Protein AF-A0A933FBB1-F1 (afdb_monomer)

Sequence (109 aa):
MRLDPSSPLTGWLFDCYPGPGGMVVWLVDERGRSHRLEDPFLPPFYLRGDRAALRAAARELARARLAEPVGMTRRQEFWSGEQVAVLQCRLLDPERQPALLRLLSVPRP

Mean predicted aligned error: 5.7 Å

Radius of gyration: 18.39 Å; Cα contacts (8 Å, |Δi|>4): 169; chains: 1; bounding box: 45×32×49 Å

pLDDT: mean 90.59, std 12.48, range [42.22, 97.88]

Structure (mmCIF, N/CA/C/O backbone):
data_AF-A0A933FBB1-F1
#
_entry.id   AF-A0A933FBB1-F1
#
loop_
_atom_site.group_PDB
_atom_site.id
_atom_site.type_symbol
_atom_site.label_atom_id
_atom_site.label_alt_id
_atom_site.label_comp_id
_atom_site.label_asym_id
_atom_site.label_entity_id
_atom_site.label_seq_id
_atom_site.pdbx_PDB_ins_code
_atom_site.Cartn_x
_atom_site.Cartn_y
_atom_site.Cartn_z
_atom_site.occupancy
_atom_site.B_iso_or_equiv
_atom_site.auth_seq_id
_atom_site.auth_comp_id
_atom_site.auth_asym_id
_atom_site.auth_atom_id
_atom_site.pdbx_PDB_model_num
ATOM 1 N N . MET A 1 1 ? -24.370 7.090 24.221 1.00 43.91 1 MET A N 1
ATOM 2 C CA . MET A 1 1 ? -23.983 8.349 23.549 1.00 43.91 1 MET A CA 1
ATOM 3 C C . MET A 1 1 ? -23.699 8.015 22.093 1.00 43.91 1 MET A C 1
ATOM 5 O O . MET A 1 1 ? -22.717 7.334 21.836 1.00 43.91 1 MET A O 1
ATOM 9 N N . ARG A 1 2 ? -24.611 8.356 21.175 1.00 42.22 2 ARG A N 1
ATOM 10 C CA . ARG A 1 2 ? -24.385 8.190 19.731 1.00 42.22 2 ARG A CA 1
ATOM 11 C C . ARG A 1 2 ? -23.482 9.339 19.286 1.00 42.22 2 ARG A C 1
ATOM 13 O O . ARG A 1 2 ? -23.809 10.483 19.584 1.00 42.22 2 ARG A O 1
ATOM 20 N N . LEU A 1 3 ? -22.337 9.033 18.685 1.00 53.53 3 LEU A N 1
ATOM 21 C CA . LEU A 1 3 ? -21.504 10.053 18.052 1.00 53.53 3 LEU A CA 1
ATOM 22 C C . LEU A 1 3 ? -22.245 10.544 16.803 1.00 53.53 3 LEU A C 1
ATOM 24 O O . LEU A 1 3 ? -22.782 9.731 16.050 1.00 53.53 3 LEU A O 1
ATOM 28 N N . ASP A 1 4 ? -22.320 11.860 16.632 1.00 56.16 4 ASP A N 1
ATOM 29 C CA . ASP A 1 4 ? -22.723 12.470 15.370 1.00 56.16 4 ASP A CA 1
ATOM 30 C C . ASP A 1 4 ? -21.658 12.108 14.318 1.00 56.16 4 ASP A C 1
ATOM 32 O O . ASP A 1 4 ? -20.481 12.400 14.549 1.00 56.16 4 ASP A O 1
ATOM 36 N N . PRO A 1 5 ? -22.023 11.464 13.194 1.00 60.06 5 PRO A N 1
ATOM 37 C CA . PRO A 1 5 ? -21.071 11.061 12.159 1.00 60.06 5 PRO A CA 1
ATOM 38 C C . PRO A 1 5 ? -20.315 12.237 11.512 1.00 60.06 5 PRO A C 1
ATOM 40 O O . PRO A 1 5 ? -19.358 12.000 10.781 1.00 60.06 5 PRO A O 1
ATOM 43 N N . SER A 1 6 ? -20.715 13.488 11.770 1.00 67.56 6 SER A N 1
ATOM 44 C CA . SER A 1 6 ? -20.081 14.700 11.236 1.00 67.56 6 SER A CA 1
ATOM 45 C C . SER A 1 6 ? -19.035 15.354 12.153 1.00 67.56 6 SER A C 1
ATOM 47 O O . SER A 1 6 ? -18.344 16.277 11.723 1.00 67.56 6 SER A O 1
ATOM 49 N N . SER A 1 7 ? -18.879 14.898 13.402 1.00 75.94 7 SER A N 1
ATOM 50 C CA . SER A 1 7 ? -17.881 15.465 14.320 1.00 75.94 7 SER A CA 1
ATOM 51 C C . SER A 1 7 ? -16.524 14.762 14.177 1.00 75.94 7 SER A C 1
ATOM 53 O O . SER A 1 7 ? -16.481 13.530 14.221 1.00 75.94 7 SER A O 1
ATOM 55 N N . PRO A 1 8 ? -15.405 15.502 14.046 1.00 84.12 8 PRO A N 1
ATOM 56 C CA . PRO A 1 8 ? -14.087 14.889 13.941 1.00 84.12 8 PRO A CA 1
ATOM 57 C C . PRO A 1 8 ? -13.742 14.121 15.223 1.00 84.12 8 PRO A C 1
ATOM 59 O O . PRO A 1 8 ? -13.884 14.637 16.334 1.00 84.12 8 PRO A O 1
ATOM 62 N N . LEU A 1 9 ? -13.283 12.878 15.063 1.00 90.06 9 LEU A N 1
ATOM 63 C CA . LEU A 1 9 ? -12.744 12.070 16.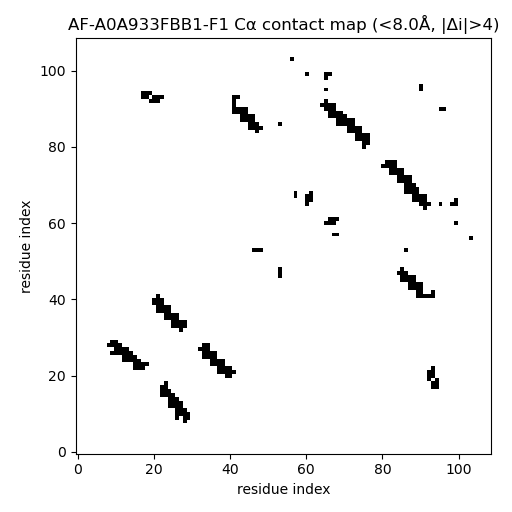152 1.00 90.06 9 LEU A CA 1
ATOM 64 C C . LEU A 1 9 ? -11.259 12.403 16.340 1.00 90.06 9 LEU A C 1
ATOM 66 O O . LEU A 1 9 ? -10.457 12.180 15.436 1.00 90.06 9 LEU A O 1
ATOM 70 N N . THR A 1 10 ? -10.901 12.890 17.526 1.00 93.00 10 THR A N 1
ATOM 71 C CA . THR A 1 10 ? -9.512 13.174 17.914 1.00 93.00 10 THR A CA 1
ATOM 72 C C . THR A 1 10 ? -9.042 12.161 18.953 1.00 93.00 10 THR A C 1
ATOM 74 O O . THR A 1 10 ? -9.768 11.834 19.893 1.00 93.00 10 THR A O 1
ATOM 77 N N . GLY A 1 11 ? -7.818 11.666 18.787 1.00 94.69 11 GLY A N 1
ATOM 78 C CA . GLY A 1 11 ? -7.199 10.703 19.688 1.00 94.69 11 GLY A CA 1
ATOM 79 C C . GLY A 1 11 ? -5.809 10.296 19.212 1.00 94.69 11 GLY A C 1
ATOM 80 O O . GLY A 1 11 ? -5.301 10.818 18.219 1.00 94.69 11 GLY A O 1
ATOM 81 N N . TRP A 1 12 ? -5.203 9.342 19.911 1.00 97.50 12 TRP A N 1
ATOM 82 C CA . TRP A 1 12 ? -3.911 8.763 19.547 1.00 97.50 12 TRP A CA 1
ATOM 83 C C . TRP A 1 12 ? -4.101 7.486 18.740 1.00 97.50 12 TRP A C 1
ATOM 85 O O . TRP A 1 12 ? -4.944 6.657 19.085 1.00 97.50 12 TRP A O 1
ATOM 95 N N . LEU A 1 13 ? -3.289 7.312 17.696 1.00 97.12 13 LEU A N 1
ATOM 96 C CA . LEU A 1 13 ? -3.208 6.053 16.965 1.00 97.12 13 LEU A CA 1
ATOM 97 C C . LEU A 1 13 ? -2.675 4.959 17.892 1.00 97.12 13 LEU A C 1
ATOM 99 O O . LEU A 1 13 ? -1.544 5.045 18.362 1.00 97.12 13 LEU A O 1
ATOM 103 N N . PHE A 1 14 ? -3.503 3.952 18.146 1.00 97.12 14 PHE A N 1
ATOM 104 C CA . PHE A 1 14 ? -3.145 2.793 18.955 1.00 97.12 14 PHE A CA 1
ATOM 105 C C . PHE A 1 14 ? -2.619 1.648 18.093 1.00 97.12 14 PHE A C 1
ATOM 107 O O . PHE A 1 14 ? -1.569 1.092 18.397 1.00 97.12 14 PHE A O 1
ATOM 114 N N . ASP A 1 15 ? -3.324 1.324 17.008 1.00 97.31 15 ASP A N 1
ATOM 115 C CA . ASP A 1 15 ? -2.921 0.275 16.070 1.00 97.31 15 ASP A CA 1
ATOM 116 C C . ASP A 1 15 ? -3.467 0.562 14.663 1.00 97.31 15 ASP A C 1
ATOM 118 O O . ASP A 1 15 ? -4.477 1.255 14.502 1.00 97.31 15 ASP A O 1
ATOM 122 N N . CYS A 1 16 ? -2.792 0.041 13.642 1.00 96.12 16 CYS A N 1
ATOM 123 C CA . CYS A 1 16 ? -3.201 0.126 12.247 1.00 96.12 16 CYS A CA 1
ATOM 124 C C . CYS A 1 16 ? -2.743 -1.120 11.493 1.00 96.12 16 CYS A C 1
ATOM 126 O O . CYS A 1 16 ? -1.543 -1.382 11.387 1.00 96.12 16 CYS A O 1
ATOM 128 N N . TYR A 1 17 ? -3.689 -1.863 10.927 1.00 95.56 17 TYR A N 1
ATOM 129 C CA . TYR A 1 17 ? -3.388 -3.103 10.224 1.00 95.56 17 TYR A CA 1
ATOM 130 C C . TYR A 1 17 ? -4.334 -3.347 9.042 1.00 95.56 17 TYR A C 1
ATOM 132 O O . TYR A 1 17 ? -5.478 -2.887 9.054 1.00 95.56 17 TYR A O 1
ATOM 140 N N . PRO A 1 18 ? -3.872 -4.068 8.005 1.00 95.12 18 PRO A N 1
ATOM 141 C CA . PRO A 1 18 ? -4.730 -4.600 6.953 1.00 95.12 18 PRO A CA 1
ATOM 142 C C . PRO A 1 18 ? -5.895 -5.413 7.516 1.00 95.12 18 PRO A C 1
ATOM 144 O O . PRO A 1 18 ? -5.688 -6.262 8.378 1.00 95.12 18 PRO A O 1
ATOM 147 N N . GLY A 1 19 ? -7.100 -5.195 7.006 1.00 91.12 19 GLY A N 1
ATOM 148 C CA . GLY A 1 19 ? -8.244 -6.053 7.291 1.00 91.12 19 GLY A CA 1
ATOM 149 C C . GLY A 1 19 ? -9.138 -6.216 6.064 1.00 91.12 19 GLY A C 1
ATOM 150 O O . GLY A 1 19 ? -8.876 -5.607 5.021 1.00 91.12 19 GLY A O 1
ATOM 151 N N . PRO A 1 20 ? -10.228 -6.991 6.181 1.00 82.81 20 PRO A N 1
ATOM 152 C CA . PRO A 1 20 ? -11.138 -7.208 5.068 1.00 82.81 20 PRO A CA 1
ATOM 153 C C . PRO A 1 20 ? -11.676 -5.879 4.524 1.00 82.81 20 PRO A C 1
ATOM 155 O O . PRO A 1 20 ? -12.364 -5.144 5.228 1.00 82.81 20 PRO A O 1
ATOM 158 N N . GLY A 1 21 ? -11.366 -5.573 3.263 1.00 80.38 21 GLY A N 1
ATOM 159 C CA . GLY A 1 21 ? -11.864 -4.379 2.574 1.00 80.38 21 GLY A CA 1
ATOM 160 C C . GLY A 1 21 ? -11.035 -3.102 2.750 1.00 80.38 21 GLY A C 1
ATOM 161 O O . GLY A 1 21 ? -11.428 -2.083 2.185 1.00 80.38 21 GLY A O 1
ATOM 162 N N . GLY A 1 22 ? -9.898 -3.135 3.459 1.00 93.31 22 GLY A N 1
ATOM 163 C CA . GLY A 1 22 ? -9.031 -1.963 3.595 1.00 93.31 22 GLY A CA 1
ATOM 164 C C . GLY A 1 22 ? -8.098 -2.008 4.806 1.00 93.31 22 GLY A C 1
ATOM 165 O O . GLY A 1 22 ? -7.436 -3.011 5.074 1.00 93.31 22 GLY A O 1
ATOM 166 N N . MET A 1 23 ? -8.027 -0.899 5.534 1.00 95.06 23 MET A N 1
ATOM 167 C CA . MET A 1 23 ? -7.227 -0.751 6.746 1.00 95.06 23 MET A CA 1
ATOM 168 C C . MET A 1 23 ? -8.140 -0.607 7.961 1.00 95.06 23 MET A C 1
ATOM 170 O O . MET A 1 23 ? -9.095 0.167 7.950 1.00 95.06 23 MET A O 1
ATOM 174 N N . VAL A 1 24 ? -7.818 -1.323 9.033 1.00 96.12 24 VAL A N 1
ATOM 175 C CA . VAL A 1 24 ? -8.410 -1.120 10.354 1.00 96.12 24 VAL A CA 1
ATOM 176 C C . VAL A 1 24 ? -7.516 -0.170 11.132 1.00 96.12 24 VAL A C 1
ATOM 178 O O . VAL A 1 24 ? -6.310 -0.392 11.225 1.00 96.12 24 VAL A O 1
ATOM 181 N N . VAL A 1 25 ? -8.113 0.868 11.713 1.00 96.31 25 VAL A N 1
ATOM 182 C CA . VAL A 1 25 ? -7.413 1.881 12.505 1.00 96.31 25 VAL A CA 1
ATOM 183 C C . VAL A 1 25 ? -8.044 1.950 13.886 1.00 96.31 25 VAL A C 1
ATOM 185 O O . VAL A 1 25 ? -9.250 2.148 14.021 1.00 96.31 25 VAL A O 1
ATOM 188 N N . TRP A 1 26 ? -7.230 1.804 14.923 1.00 97.25 26 TRP A N 1
ATOM 189 C CA . TRP A 1 26 ? -7.654 1.984 16.304 1.00 97.25 26 TRP A CA 1
ATOM 190 C C . TRP A 1 26 ? -7.169 3.326 16.835 1.00 97.25 26 TRP A C 1
ATOM 192 O O . TRP A 1 26 ? -5.972 3.607 16.817 1.00 97.25 26 TRP A O 1
ATOM 202 N N . LEU A 1 27 ? -8.095 4.136 17.347 1.00 97.69 27 LEU A N 1
ATOM 203 C CA . LEU A 1 27 ? -7.797 5.386 18.042 1.00 97.69 27 LEU A CA 1
ATOM 204 C C . LEU A 1 27 ? -8.199 5.289 19.513 1.00 97.69 27 LEU A C 1
ATOM 206 O O . LEU A 1 27 ? -9.266 4.769 19.828 1.00 97.69 27 LEU A O 1
ATOM 210 N N . VAL A 1 28 ? -7.389 5.839 20.413 1.00 97.56 28 VAL A N 1
ATOM 211 C CA . VAL A 1 28 ? -7.767 6.056 21.817 1.00 97.56 28 VAL A CA 1
ATOM 212 C C . VAL A 1 28 ? -8.053 7.539 22.007 1.00 97.56 28 VAL A C 1
ATOM 214 O O . VAL A 1 28 ? -7.190 8.365 21.725 1.00 97.56 28 VAL A O 1
ATOM 217 N N . ASP A 1 29 ? -9.264 7.890 22.438 1.00 96.38 29 ASP A N 1
ATOM 218 C CA . ASP A 1 29 ? -9.627 9.291 22.676 1.00 96.38 29 ASP A CA 1
ATOM 219 C C . ASP A 1 29 ? -9.058 9.835 23.997 1.00 96.38 29 ASP A C 1
ATOM 221 O O . ASP A 1 29 ? -8.542 9.097 24.835 1.00 96.38 29 ASP A O 1
ATOM 225 N N . GLU A 1 30 ? -9.198 11.143 24.212 1.00 96.06 30 GLU A N 1
ATOM 226 C CA . GLU A 1 30 ? -8.750 11.848 25.426 1.00 96.06 30 GLU A CA 1
ATOM 227 C C . GLU A 1 30 ? -9.345 11.296 26.734 1.00 96.06 30 GLU A C 1
ATOM 229 O O . GLU A 1 30 ? -8.823 11.559 27.815 1.00 96.06 30 GLU A O 1
ATOM 234 N N . ARG A 1 31 ? -10.436 10.522 26.659 1.00 95.75 31 ARG A N 1
ATOM 235 C CA . ARG A 1 31 ? -11.086 9.873 27.808 1.00 95.75 31 ARG A CA 1
ATOM 236 C C . ARG A 1 31 ? -10.645 8.416 27.980 1.00 95.75 31 ARG A C 1
ATOM 238 O O . ARG A 1 31 ? -11.233 7.703 28.790 1.00 95.75 31 ARG A O 1
ATOM 245 N N . GLY A 1 32 ? -9.657 7.960 27.211 1.00 95.81 32 GLY A N 1
ATOM 246 C CA . GLY A 1 32 ? -9.159 6.588 27.227 1.00 95.81 32 GLY A CA 1
ATOM 247 C C . GLY A 1 32 ? -10.065 5.581 26.513 1.00 95.81 32 GLY A C 1
ATOM 248 O O . GLY A 1 32 ? -9.868 4.376 26.666 1.00 95.81 32 GLY A O 1
ATOM 249 N N . ARG A 1 33 ? -11.072 6.022 25.744 1.00 96.50 33 ARG A N 1
ATOM 250 C CA . ARG A 1 33 ? -11.962 5.099 25.021 1.00 96.50 33 ARG A CA 1
ATOM 251 C C . ARG A 1 33 ? -11.344 4.703 23.690 1.00 96.50 33 ARG A C 1
ATOM 253 O O . ARG A 1 33 ? -10.904 5.561 22.932 1.00 96.50 33 ARG A O 1
ATOM 260 N N . SER A 1 34 ? -11.368 3.405 23.400 1.00 96.94 34 SER A N 1
ATOM 261 C CA . SER A 1 34 ? -10.912 2.855 22.123 1.00 96.94 34 SER A CA 1
ATOM 262 C C . SER A 1 34 ? -12.008 2.932 21.060 1.00 96.94 34 SER A C 1
ATOM 264 O O . SER A 1 34 ? -13.154 2.555 21.308 1.00 96.94 34 SER A O 1
ATOM 266 N N . HIS A 1 35 ? -11.632 3.374 19.866 1.00 95.75 35 HIS A N 1
ATOM 267 C CA . HIS A 1 35 ? -12.480 3.505 18.688 1.00 95.75 35 HIS A CA 1
ATOM 268 C C . HIS A 1 35 ? -11.866 2.700 17.551 1.00 95.75 35 HIS A C 1
ATOM 270 O O . HIS A 1 35 ? -10.719 2.943 17.183 1.00 95.75 35 HIS A O 1
ATOM 276 N N . ARG A 1 36 ? -12.630 1.760 16.988 1.00 95.00 36 ARG A N 1
ATOM 277 C CA . ARG A 1 36 ? -12.244 1.018 15.785 1.00 95.00 36 ARG A CA 1
ATOM 278 C C . ARG A 1 36 ? -12.855 1.685 14.562 1.00 95.00 36 ARG A C 1
ATOM 280 O O . ARG A 1 36 ? -14.074 1.830 14.490 1.00 95.00 36 ARG A O 1
ATOM 287 N N . LEU A 1 37 ? -12.009 2.038 13.609 1.00 94.00 37 LEU A N 1
ATOM 288 C CA . LEU A 1 37 ? -12.366 2.635 12.332 1.00 94.00 37 LEU A CA 1
ATOM 289 C C . LEU A 1 37 ? -11.939 1.708 11.195 1.00 94.00 37 LEU A C 1
ATOM 291 O O . LEU A 1 37 ? -10.986 0.939 11.330 1.00 94.00 37 LEU A O 1
ATOM 295 N N . GLU A 1 38 ? -12.642 1.807 10.075 1.00 93.88 38 GLU A N 1
ATOM 296 C CA . GLU A 1 38 ? -12.299 1.132 8.828 1.00 93.88 38 GLU A CA 1
ATOM 297 C C . GLU A 1 38 ? -12.124 2.194 7.747 1.00 93.88 38 GLU A C 1
ATOM 299 O O . GLU A 1 38 ? -12.994 3.046 7.562 1.00 93.88 38 GLU A O 1
ATOM 304 N N . ASP A 1 39 ? -10.997 2.142 7.047 1.00 93.44 39 ASP A N 1
ATOM 305 C CA . ASP A 1 39 ? -10.740 2.942 5.857 1.00 93.44 39 ASP A CA 1
ATOM 306 C C . ASP A 1 39 ? -10.682 1.991 4.655 1.00 93.44 39 ASP A C 1
ATOM 308 O O . ASP A 1 39 ? -9.890 1.045 4.697 1.00 93.44 39 ASP A O 1
ATOM 312 N N . PRO A 1 40 ? -11.458 2.206 3.574 1.00 93.88 40 PRO A N 1
ATOM 313 C CA . PRO A 1 40 ? -11.400 1.392 2.356 1.00 93.88 40 PRO A CA 1
ATOM 314 C C . PRO A 1 40 ? -10.122 1.649 1.527 1.00 93.88 40 PRO A C 1
ATOM 316 O O . PRO A 1 40 ? -10.136 1.633 0.292 1.00 93.88 40 PRO A O 1
ATOM 319 N N . PHE A 1 41 ? -9.006 1.929 2.198 1.00 93.56 41 PHE A N 1
ATOM 320 C CA . PHE A 1 41 ? -7.727 2.259 1.605 1.00 93.56 41 PHE A CA 1
ATOM 321 C C . PHE A 1 41 ? -7.160 1.056 0.860 1.00 93.56 41 PHE A C 1
ATOM 323 O O . PHE A 1 41 ? -6.868 0.010 1.441 1.00 93.56 41 PHE A O 1
ATOM 330 N N . LEU A 1 42 ? -6.936 1.250 -0.437 1.00 92.75 42 LEU A N 1
ATOM 331 C CA . LEU A 1 42 ? -6.289 0.288 -1.318 1.00 92.75 42 LEU A CA 1
ATOM 332 C C . LEU A 1 42 ? -4.878 0.788 -1.672 1.00 92.75 42 LEU A C 1
ATOM 334 O O . LEU A 1 42 ? -4.750 1.692 -2.510 1.00 92.75 42 LEU A O 1
ATOM 338 N N . PRO A 1 43 ? -3.814 0.232 -1.055 1.00 93.50 43 PRO A N 1
ATOM 339 C CA . PRO A 1 43 ? -2.459 0.739 -1.190 1.00 93.50 43 PRO A CA 1
ATOM 340 C C . PRO A 1 43 ? -1.988 0.765 -2.649 1.00 93.50 43 PRO A C 1
ATOM 342 O O . PRO A 1 43 ? -2.015 -0.269 -3.334 1.00 93.50 43 PRO A O 1
ATOM 345 N N . PRO A 1 44 ? -1.511 1.918 -3.152 1.00 95.75 44 PRO A N 1
ATOM 346 C CA . PRO A 1 44 ? -0.789 1.951 -4.407 1.00 95.75 44 PRO A CA 1
ATOM 347 C C . PRO A 1 44 ? 0.624 1.390 -4.219 1.00 95.75 44 PRO A C 1
ATOM 349 O O . PRO A 1 44 ? 1.266 1.594 -3.190 1.00 95.75 44 PRO A O 1
ATOM 352 N N . PHE A 1 45 ? 1.150 0.756 -5.259 1.00 95.44 45 PHE A N 1
ATOM 353 C CA . PHE A 1 45 ? 2.569 0.430 -5.370 1.00 95.44 45 PHE A CA 1
ATOM 354 C C . PHE A 1 45 ? 3.063 0.697 -6.789 1.00 95.44 45 PHE A C 1
ATOM 356 O O . PHE A 1 45 ? 2.277 0.882 -7.724 1.00 95.44 45 PHE A O 1
ATOM 363 N N . TYR A 1 46 ? 4.382 0.749 -6.947 1.00 95.94 46 TYR A N 1
ATOM 364 C CA . TYR A 1 46 ? 5.013 1.228 -8.169 1.00 95.94 46 TYR A CA 1
ATOM 365 C C . TYR A 1 46 ? 6.048 0.230 -8.667 1.00 95.94 46 TYR A C 1
ATOM 367 O O . TYR A 1 46 ? 6.891 -0.235 -7.903 1.00 95.94 46 TYR A O 1
ATOM 375 N N . LEU A 1 47 ? 5.990 -0.078 -9.960 1.00 95.25 47 LEU A N 1
ATOM 376 C CA . LEU A 1 47 ? 6.955 -0.935 -10.639 1.00 95.25 47 LEU A CA 1
ATOM 377 C C . LEU A 1 47 ? 7.799 -0.093 -11.597 1.00 95.25 47 LEU A C 1
ATOM 379 O O . LEU A 1 47 ? 7.263 0.680 -12.395 1.00 95.25 47 LEU A O 1
ATOM 383 N N . ARG A 1 48 ? 9.119 -0.273 -11.549 1.00 94.31 48 ARG A N 1
ATOM 384 C CA . ARG A 1 48 ? 10.085 0.312 -12.489 1.00 94.31 48 ARG A CA 1
ATOM 385 C C . ARG A 1 48 ? 10.794 -0.818 -13.227 1.00 94.31 48 ARG A C 1
ATOM 387 O O . ARG A 1 48 ? 11.145 -1.822 -12.619 1.00 94.31 48 ARG A O 1
ATOM 394 N N . GLY A 1 49 ? 11.014 -0.646 -14.523 1.00 92.75 49 GLY A N 1
ATOM 395 C CA . GLY A 1 49 ? 11.690 -1.633 -15.358 1.00 92.75 49 GLY A CA 1
ATOM 396 C C . GLY A 1 49 ? 11.471 -1.347 -16.835 1.00 92.75 49 GLY A C 1
ATOM 397 O O . GLY A 1 49 ? 10.838 -0.351 -17.198 1.00 92.75 49 GLY A O 1
ATOM 398 N N . ASP A 1 50 ? 11.986 -2.223 -17.691 1.00 94.31 50 ASP A N 1
ATOM 399 C CA . ASP A 1 50 ? 11.703 -2.140 -19.116 1.00 94.31 50 ASP A CA 1
ATOM 400 C C . ASP A 1 50 ? 10.223 -2.441 -19.423 1.00 94.31 50 ASP A C 1
ATOM 402 O O . ASP A 1 50 ? 9.473 -3.032 -18.639 1.00 94.31 50 ASP A O 1
ATOM 406 N N . ARG A 1 51 ? 9.780 -2.031 -20.613 1.00 93.56 51 ARG A N 1
ATOM 407 C CA . ARG A 1 51 ? 8.374 -2.138 -21.017 1.00 93.56 51 ARG A CA 1
ATOM 408 C C . ARG A 1 51 ? 7.877 -3.585 -21.107 1.00 93.56 51 ARG A C 1
ATOM 410 O O . ARG A 1 51 ? 6.680 -3.815 -20.921 1.00 93.56 51 ARG A O 1
ATOM 417 N N . ALA A 1 52 ? 8.740 -4.542 -21.439 1.00 94.06 52 ALA A N 1
ATOM 418 C CA . ALA A 1 52 ? 8.357 -5.943 -21.572 1.00 94.06 52 ALA A CA 1
ATOM 419 C C . ALA A 1 52 ? 8.130 -6.570 -20.189 1.00 94.06 52 ALA A C 1
ATOM 421 O O . ALA A 1 52 ? 7.081 -7.182 -19.970 1.00 94.06 52 ALA A O 1
ATOM 422 N N . ALA A 1 53 ? 9.040 -6.321 -19.247 1.00 93.38 53 ALA A N 1
ATOM 423 C CA . ALA A 1 53 ? 8.935 -6.735 -17.854 1.00 93.38 53 ALA A CA 1
ATOM 424 C C . ALA A 1 53 ? 7.694 -6.135 -17.178 1.00 93.38 53 ALA A C 1
ATOM 426 O O . ALA A 1 53 ? 6.907 -6.865 -16.578 1.00 93.38 53 ALA A O 1
ATOM 427 N N . LEU A 1 54 ? 7.441 -4.831 -17.358 1.00 95.38 54 LEU A N 1
ATOM 428 C CA . LEU A 1 54 ? 6.252 -4.174 -16.798 1.00 95.38 54 LEU A CA 1
ATOM 429 C C . LEU A 1 54 ? 4.944 -4.777 -17.334 1.00 95.38 54 LEU A C 1
ATOM 431 O O . LEU A 1 54 ? 4.005 -5.002 -16.573 1.00 95.38 54 LEU A O 1
ATOM 435 N N . ARG A 1 55 ? 4.877 -5.095 -18.635 1.00 94.94 55 ARG A N 1
ATOM 436 C CA . ARG A 1 55 ? 3.713 -5.776 -19.231 1.00 94.94 55 ARG A CA 1
ATOM 437 C C . ARG A 1 55 ? 3.552 -7.211 -18.734 1.00 94.94 55 ARG A C 1
ATOM 439 O O . ARG A 1 55 ? 2.424 -7.679 -18.602 1.00 94.94 55 ARG A O 1
ATOM 446 N N . ALA A 1 56 ? 4.646 -7.937 -18.515 1.00 93.88 56 ALA A N 1
ATOM 447 C CA . ALA A 1 56 ? 4.598 -9.281 -17.949 1.00 93.88 56 ALA A CA 1
ATOM 448 C C . ALA A 1 56 ? 4.069 -9.242 -16.508 1.00 93.88 56 ALA A C 1
ATOM 450 O O . ALA A 1 56 ? 3.062 -9.887 -16.227 1.00 93.88 56 ALA A O 1
ATOM 451 N N . ALA A 1 57 ? 4.650 -8.395 -15.653 1.00 93.88 57 ALA A N 1
ATOM 452 C CA . ALA A 1 57 ? 4.214 -8.220 -14.271 1.00 93.88 57 ALA A CA 1
ATOM 453 C C . ALA A 1 57 ? 2.736 -7.809 -14.181 1.00 93.88 57 ALA A C 1
ATOM 455 O O . ALA A 1 57 ? 1.973 -8.427 -13.446 1.00 93.88 57 ALA A O 1
ATOM 456 N N . ALA A 1 58 ? 2.296 -6.835 -14.985 1.00 93.94 58 ALA A N 1
ATOM 457 C CA . ALA A 1 58 ? 0.897 -6.403 -15.019 1.00 93.94 58 ALA A CA 1
ATOM 458 C C . ALA A 1 58 ? -0.078 -7.550 -15.346 1.00 93.94 58 ALA A C 1
ATOM 460 O O . ALA A 1 58 ? -1.137 -7.659 -14.728 1.00 93.94 58 ALA A O 1
ATOM 461 N N . ARG A 1 59 ? 0.282 -8.423 -16.298 1.00 94.00 59 ARG A N 1
ATOM 462 C CA . ARG A 1 59 ? -0.538 -9.590 -16.663 1.00 94.00 59 ARG A CA 1
ATOM 463 C C . ARG A 1 59 ? -0.611 -10.610 -15.532 1.00 94.00 59 ARG A C 1
ATOM 465 O O . ARG A 1 59 ? -1.701 -11.097 -15.246 1.00 94.00 59 ARG A O 1
ATOM 472 N N . GLU A 1 60 ? 0.510 -10.910 -14.883 1.00 94.12 60 GLU A N 1
ATOM 473 C CA . GLU A 1 60 ? 0.542 -11.865 -13.770 1.00 94.12 60 GLU A CA 1
ATOM 474 C C . GLU A 1 60 ? -0.229 -11.352 -12.548 1.00 94.12 60 GLU A C 1
ATOM 476 O O . GLU A 1 60 ? -1.022 -12.085 -11.958 1.00 94.12 60 GLU A O 1
ATOM 481 N N . LEU A 1 61 ? -0.097 -10.063 -12.225 1.00 94.56 61 LEU A N 1
ATOM 482 C CA . LEU A 1 61 ? -0.850 -9.414 -11.148 1.00 94.56 61 LEU A CA 1
ATOM 483 C C . LEU A 1 61 ? -2.366 -9.479 -11.362 1.00 94.56 61 LEU A C 1
ATOM 485 O O . LEU A 1 61 ? -3.108 -9.800 -10.427 1.00 94.56 61 LEU A O 1
ATOM 489 N N . ALA A 1 62 ? -2.812 -9.219 -12.594 1.00 92.44 62 ALA A N 1
ATOM 490 C CA . ALA A 1 62 ? -4.217 -9.308 -12.971 1.00 92.44 62 ALA A CA 1
ATOM 491 C C . ALA A 1 62 ? -4.727 -10.759 -12.920 1.00 92.44 62 ALA A C 1
ATOM 493 O O . ALA A 1 62 ? -5.793 -11.018 -12.359 1.00 92.44 62 ALA A O 1
ATOM 494 N N . ARG A 1 63 ? -3.952 -11.724 -13.439 1.00 94.19 63 ARG A N 1
ATOM 495 C CA . ARG A 1 63 ? -4.287 -13.162 -13.394 1.00 94.19 63 ARG A CA 1
ATOM 496 C C . ARG A 1 63 ? -4.436 -13.676 -11.964 1.00 94.19 63 ARG A C 1
ATOM 498 O O . ARG A 1 63 ? -5.397 -14.379 -11.670 1.00 94.19 63 ARG A O 1
ATOM 505 N N . ALA A 1 64 ? -3.530 -13.285 -11.069 1.00 95.06 64 ALA A N 1
ATOM 506 C CA . ALA A 1 64 ? -3.571 -13.657 -9.656 1.00 95.06 64 ALA A CA 1
ATOM 507 C C . ALA A 1 64 ? -4.654 -12.911 -8.848 1.00 95.06 64 ALA A C 1
ATOM 509 O O . ALA A 1 64 ? -4.854 -13.205 -7.662 1.00 95.06 64 ALA A O 1
ATOM 510 N N . ARG A 1 65 ? -5.341 -11.935 -9.469 1.00 95.12 65 ARG A N 1
ATOM 511 C CA . ARG A 1 65 ? -6.288 -11.011 -8.823 1.00 95.12 65 ARG A CA 1
ATOM 512 C C . ARG A 1 65 ? -5.691 -10.372 -7.569 1.00 95.12 65 ARG A C 1
ATOM 514 O O . ARG A 1 65 ? -6.337 -10.331 -6.526 1.00 95.12 65 ARG A O 1
ATOM 521 N N . LEU A 1 66 ? -4.426 -9.963 -7.644 1.00 95.31 66 LEU A N 1
ATOM 522 C CA . LEU A 1 66 ? -3.726 -9.323 -6.526 1.00 95.31 66 LEU A CA 1
ATOM 523 C C . LEU A 1 66 ? -3.752 -7.806 -6.657 1.00 95.31 66 LEU A C 1
ATOM 525 O O . LEU A 1 66 ? -3.930 -7.107 -5.665 1.00 95.31 66 LEU A O 1
ATOM 529 N N . ALA A 1 67 ? -3.593 -7.299 -7.876 1.00 96.00 67 ALA A N 1
ATOM 530 C CA . ALA A 1 67 ? -3.520 -5.872 -8.123 1.00 96.00 67 ALA A CA 1
ATOM 531 C C . ALA A 1 67 ? -4.102 -5.498 -9.484 1.00 96.00 67 ALA A C 1
ATOM 533 O O . ALA A 1 67 ? -4.104 -6.295 -10.423 1.00 96.00 67 ALA A O 1
ATOM 534 N N . GLU A 1 68 ? -4.529 -4.248 -9.582 1.00 95.50 68 GLU A N 1
ATOM 535 C CA . GLU A 1 68 ? -4.980 -3.609 -10.808 1.00 95.50 68 GLU A CA 1
ATOM 536 C C . GLU A 1 68 ? -3.911 -2.617 -11.300 1.00 95.50 68 GLU A C 1
ATOM 538 O O . GLU A 1 68 ? -3.541 -1.697 -10.561 1.00 95.50 68 GLU A O 1
ATOM 543 N N . PRO A 1 69 ? -3.396 -2.757 -12.533 1.00 95.44 69 PRO A N 1
ATOM 544 C CA . PRO A 1 69 ? -2.572 -1.725 -13.152 1.00 95.44 69 PRO A CA 1
ATOM 545 C C . PRO A 1 69 ? -3.400 -0.456 -13.396 1.00 95.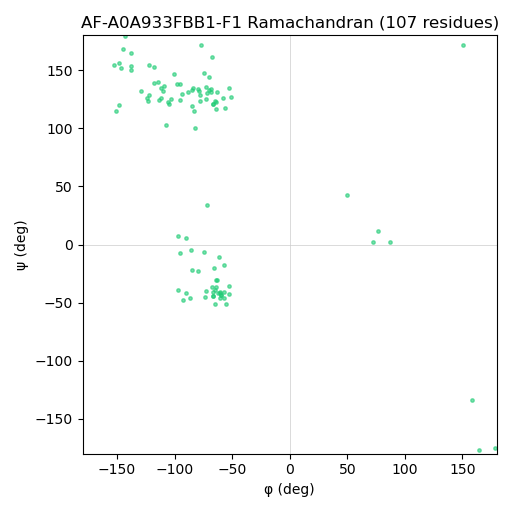44 69 PRO A C 1
ATOM 547 O O . PRO A 1 69 ? -4.406 -0.498 -14.095 1.00 95.44 69 PRO A O 1
ATOM 550 N N . VAL A 1 70 ? -2.957 0.681 -12.860 1.00 96.38 70 VAL A N 1
ATOM 551 C CA . VAL A 1 70 ? -3.638 1.980 -13.013 1.00 96.38 70 VAL A CA 1
ATOM 552 C C . VAL A 1 70 ? -3.128 2.716 -14.250 1.00 96.38 70 VAL A C 1
ATOM 554 O O . VAL A 1 70 ? -3.903 3.305 -14.997 1.00 96.38 70 VAL A O 1
ATOM 557 N N . GLY A 1 71 ? -1.813 2.681 -14.482 1.00 95.50 71 GLY A N 1
ATOM 558 C CA . GLY A 1 71 ? -1.193 3.332 -15.634 1.00 95.50 71 GLY A CA 1
ATOM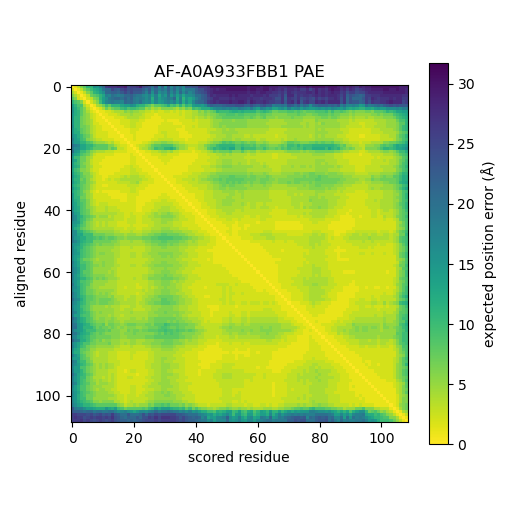 559 C C . GLY A 1 71 ? 0.237 3.796 -15.381 1.00 95.50 71 GLY A C 1
ATOM 560 O O . GLY A 1 71 ? 0.748 3.746 -14.260 1.00 95.50 71 G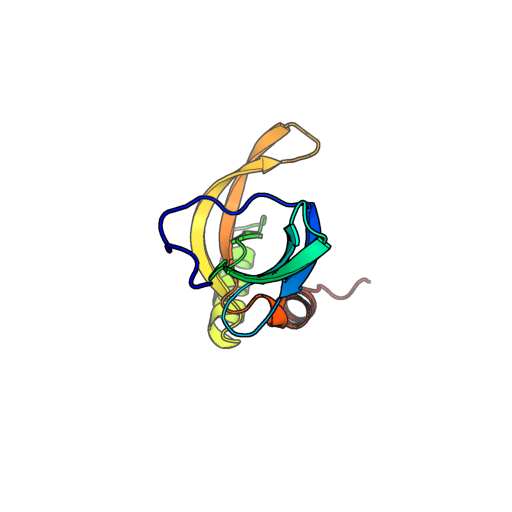LY A O 1
ATOM 561 N N . MET A 1 72 ? 0.895 4.245 -16.451 1.00 97.38 72 MET A N 1
ATOM 562 C CA . MET A 1 72 ? 2.217 4.861 -16.353 1.00 97.38 72 MET A CA 1
ATOM 563 C C . MET A 1 72 ? 2.103 6.255 -15.736 1.00 97.38 72 MET A C 1
ATOM 565 O O . MET A 1 72 ? 1.256 7.048 -16.137 1.00 97.38 72 MET A O 1
ATOM 569 N N . THR A 1 73 ? 2.989 6.570 -14.799 1.00 97.75 73 THR A N 1
ATOM 570 C CA . THR A 1 73 ? 3.070 7.881 -14.149 1.00 97.75 73 THR A CA 1
ATOM 571 C C . THR A 1 73 ? 4.524 8.242 -13.845 1.00 97.75 73 THR A C 1
ATOM 573 O O . THR A 1 73 ? 5.415 7.397 -13.938 1.00 97.75 73 THR A O 1
ATOM 576 N N . ARG A 1 74 ? 4.776 9.500 -13.469 1.00 97.44 74 ARG A N 1
ATOM 577 C CA . ARG A 1 74 ? 6.051 9.931 -12.882 1.00 97.44 74 ARG A CA 1
ATOM 578 C C . ARG A 1 74 ? 5.952 9.984 -11.359 1.00 97.44 74 ARG A C 1
ATOM 580 O O . ARG A 1 74 ? 4.925 10.407 -10.817 1.00 97.44 74 ARG A O 1
ATOM 587 N N . ARG A 1 75 ? 6.991 9.512 -10.675 1.00 97.31 75 ARG A N 1
ATOM 588 C CA . ARG A 1 75 ? 7.147 9.584 -9.217 1.00 97.31 75 ARG A CA 1
ATOM 589 C C . ARG A 1 75 ? 8.576 9.965 -8.876 1.00 97.31 75 ARG A C 1
ATOM 591 O O . ARG A 1 75 ? 9.491 9.679 -9.642 1.00 97.31 75 ARG A O 1
ATOM 598 N N . GLN A 1 76 ? 8.741 10.583 -7.716 1.00 97.38 76 GLN A N 1
ATOM 599 C CA . GLN A 1 76 ? 10.055 10.860 -7.170 1.00 97.38 76 GLN A CA 1
ATOM 600 C C . GLN A 1 76 ? 10.681 9.557 -6.664 1.00 97.38 76 GLN A C 1
ATOM 602 O O . GLN A 1 76 ? 10.073 8.844 -5.866 1.00 97.38 76 GLN A O 1
ATOM 607 N N . GLU A 1 77 ? 11.875 9.237 -7.146 1.00 95.19 77 GLU A N 1
ATOM 608 C CA . GLU A 1 77 ? 12.711 8.206 -6.543 1.00 95.19 77 GLU A CA 1
ATOM 609 C C . GLU A 1 77 ? 13.247 8.744 -5.207 1.00 95.19 77 GLU A C 1
ATOM 611 O O . GLU A 1 77 ? 13.717 9.880 -5.133 1.00 95.19 77 GLU A O 1
ATOM 616 N N . PHE A 1 78 ? 13.103 7.954 -4.142 1.00 92.00 78 PHE A N 1
ATOM 617 C CA . PHE A 1 78 ? 13.249 8.429 -2.766 1.00 92.00 78 PHE A CA 1
ATOM 618 C C . PHE A 1 78 ? 14.667 8.918 -2.442 1.00 92.00 78 PHE A C 1
ATOM 620 O O . PHE A 1 78 ? 14.816 9.891 -1.708 1.00 92.00 78 PHE A O 1
ATOM 627 N N . TRP A 1 79 ? 15.701 8.275 -2.990 1.00 93.69 79 TRP A N 1
ATOM 628 C CA . TRP A 1 79 ? 17.093 8.578 -2.646 1.00 93.69 79 TRP A CA 1
ATOM 629 C C . TRP A 1 79 ? 17.695 9.705 -3.485 1.00 93.69 79 TRP A C 1
ATOM 631 O O . TRP A 1 79 ? 18.351 10.599 -2.961 1.00 93.69 79 TRP A O 1
ATOM 641 N N . SER A 1 80 ? 17.484 9.660 -4.795 1.00 95.62 80 SER A N 1
ATOM 642 C CA . SER A 1 80 ? 18.029 10.613 -5.766 1.00 95.62 80 SER A CA 1
ATOM 643 C C . SER A 1 80 ? 17.181 11.874 -5.911 1.00 95.62 80 SER A C 1
ATOM 645 O O . SER A 1 80 ? 17.670 12.892 -6.396 1.00 95.62 80 SER A O 1
ATOM 647 N N . GLY A 1 81 ? 15.898 11.809 -5.547 1.00 95.94 81 GLY A N 1
ATOM 648 C CA . GLY A 1 81 ? 14.936 12.877 -5.797 1.00 95.94 81 GLY A CA 1
ATOM 649 C C . GLY A 1 81 ? 14.515 13.015 -7.268 1.00 95.94 81 GLY A C 1
ATOM 650 O O . GLY A 1 81 ? 13.714 13.901 -7.580 1.00 95.94 81 GLY A O 1
ATOM 651 N N . GLU A 1 82 ? 15.008 12.157 -8.168 1.00 97.12 82 GLU A N 1
ATOM 652 C CA . GLU A 1 82 ? 14.717 12.204 -9.604 1.00 97.12 82 GLU A CA 1
ATOM 653 C C . GLU A 1 82 ? 13.260 11.808 -9.907 1.00 97.12 82 GLU A C 1
ATOM 655 O O . GLU A 1 82 ? 12.695 10.907 -9.287 1.00 97.12 82 GLU A O 1
ATOM 660 N N . GLN A 1 83 ? 12.644 12.440 -10.911 1.00 97.69 83 GLN A N 1
ATOM 661 C CA . GLN A 1 83 ? 11.326 12.050 -11.423 1.00 97.69 83 GLN A CA 1
ATOM 662 C C . GLN A 1 83 ? 11.424 10.881 -12.412 1.00 97.69 83 GLN A C 1
ATOM 664 O O . GLN A 1 83 ? 11.669 11.076 -13.606 1.00 97.69 83 GLN A O 1
ATOM 669 N N . VAL A 1 84 ? 11.129 9.67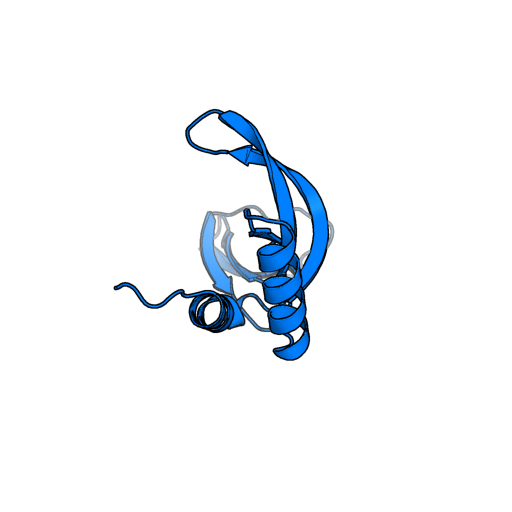1 -11.943 1.00 96.88 84 VAL A N 1
ATOM 670 C CA . VAL A 1 84 ? 11.225 8.431 -12.724 1.00 96.88 84 VAL A CA 1
ATOM 671 C C . VAL A 1 84 ? 9.865 7.957 -13.236 1.00 96.88 84 VAL A C 1
ATOM 673 O O . VAL A 1 84 ? 8.832 8.133 -12.587 1.00 96.88 84 VAL A O 1
ATOM 676 N N . ALA A 1 85 ? 9.856 7.338 -14.420 1.00 97.19 85 ALA A N 1
ATOM 677 C CA . ALA A 1 85 ? 8.663 6.706 -14.975 1.00 97.19 85 ALA A CA 1
ATOM 678 C C . ALA A 1 85 ? 8.418 5.340 -14.316 1.00 97.19 85 ALA A C 1
ATOM 680 O O . ALA A 1 85 ? 9.309 4.489 -14.280 1.00 97.19 85 ALA A O 1
ATOM 681 N N . VAL A 1 86 ? 7.197 5.125 -13.828 1.00 97.62 86 VAL A N 1
ATOM 682 C CA . VAL A 1 86 ? 6.775 3.905 -13.131 1.00 97.62 86 VAL A CA 1
ATOM 683 C C . VAL A 1 86 ? 5.389 3.473 -13.589 1.00 97.62 86 VAL A C 1
ATOM 685 O O . VAL A 1 86 ? 4.551 4.305 -13.938 1.00 97.62 86 VAL A O 1
ATOM 688 N N . LEU A 1 87 ? 5.127 2.170 -13.555 1.00 97.50 87 LEU A N 1
ATOM 689 C CA . LEU A 1 87 ? 3.771 1.643 -13.626 1.00 97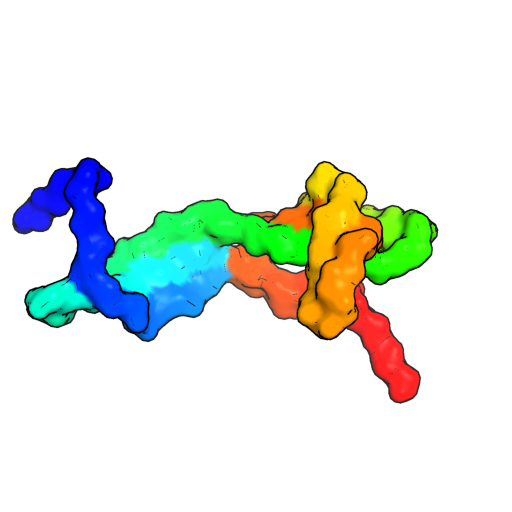.50 87 LEU A CA 1
ATOM 690 C C . LEU A 1 87 ? 3.167 1.692 -12.221 1.00 97.50 87 LEU A C 1
ATOM 692 O O . LEU A 1 87 ? 3.634 0.988 -11.325 1.00 97.50 87 LEU A O 1
ATOM 696 N N . GLN A 1 88 ? 2.131 2.505 -12.031 1.00 97.88 88 GLN A N 1
ATOM 697 C CA . GLN A 1 88 ? 1.334 2.474 -10.811 1.00 97.88 88 GLN A CA 1
ATOM 698 C C . GLN A 1 88 ? 0.360 1.300 -10.869 1.00 97.88 88 GLN A C 1
ATOM 700 O O . GLN A 1 88 ? -0.361 1.121 -11.852 1.00 97.88 88 GLN A O 1
ATOM 705 N N . CYS A 1 89 ? 0.314 0.540 -9.785 1.00 97.25 89 CYS A N 1
ATOM 706 C CA . CYS A 1 89 ? -0.669 -0.501 -9.537 1.00 97.25 89 CYS A CA 1
ATOM 707 C C . CYS A 1 89 ? -1.399 -0.200 -8.225 1.00 97.25 89 CYS A C 1
ATOM 709 O O . CYS A 1 89 ? -0.857 0.472 -7.346 1.00 97.25 89 CYS A O 1
ATOM 711 N N . ARG A 1 90 ? -2.622 -0.701 -8.088 1.00 96.56 90 ARG A N 1
ATOM 712 C CA . ARG A 1 90 ? -3.413 -0.652 -6.858 1.00 96.56 90 ARG A CA 1
ATOM 713 C C . ARG A 1 90 ? -3.596 -2.070 -6.343 1.00 96.56 90 ARG A C 1
ATOM 715 O O . ARG A 1 90 ? -4.058 -2.929 -7.091 1.00 96.56 90 ARG A O 1
ATOM 722 N N . LEU A 1 91 ? -3.213 -2.326 -5.097 1.00 94.94 91 LEU A N 1
ATOM 723 C CA . LEU A 1 91 ? -3.480 -3.603 -4.444 1.00 94.94 91 LEU A CA 1
ATOM 724 C C . LEU A 1 91 ? -4.991 -3.730 -4.195 1.00 94.94 91 LEU A C 1
ATOM 726 O O . LEU A 1 91 ? -5.616 -2.773 -3.750 1.00 94.94 91 LEU A O 1
ATOM 730 N N . LEU A 1 92 ? -5.578 -4.884 -4.512 1.00 94.44 92 LEU A N 1
ATOM 731 C CA . LEU A 1 92 ? -7.027 -5.089 -4.363 1.00 94.44 92 LEU A CA 1
ATOM 732 C C . LEU A 1 92 ? -7.444 -5.390 -2.920 1.00 94.44 92 LEU A C 1
ATOM 734 O O . LEU A 1 92 ? -8.598 -5.189 -2.564 1.00 94.44 92 LEU A O 1
ATOM 738 N N . ASP A 1 93 ? -6.507 -5.890 -2.119 1.00 93.19 93 ASP A N 1
ATOM 739 C CA . ASP A 1 93 ? -6.712 -6.266 -0.726 1.00 93.19 93 ASP A CA 1
ATOM 740 C C . ASP A 1 93 ? -5.387 -6.094 0.042 1.00 93.19 93 ASP A C 1
ATOM 742 O O . ASP A 1 93 ? -4.417 -6.801 -0.274 1.00 93.19 93 ASP A O 1
ATOM 746 N N . PRO A 1 94 ? -5.317 -5.168 1.018 1.00 93.50 94 PRO A N 1
ATOM 747 C CA . PRO A 1 94 ? -4.129 -4.933 1.837 1.00 93.50 94 PRO A CA 1
ATOM 748 C C . PRO A 1 94 ? -3.570 -6.194 2.507 1.00 93.50 94 PRO A C 1
ATOM 750 O O . PRO A 1 94 ? -2.348 -6.357 2.563 1.00 93.50 94 PRO A O 1
ATOM 753 N N . GLU A 1 95 ? -4.422 -7.135 2.931 1.00 93.69 95 GLU A N 1
ATOM 754 C CA . GLU A 1 95 ? -3.9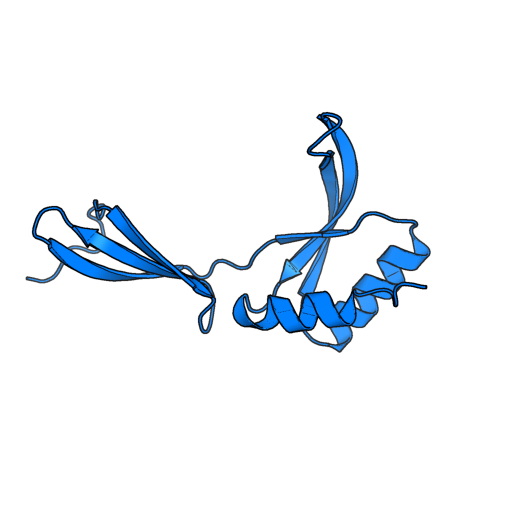85 -8.377 3.590 1.00 93.69 95 GLU A CA 1
ATOM 755 C C . GLU A 1 95 ? -3.192 -9.285 2.639 1.00 93.69 95 GLU A C 1
ATOM 757 O O . GLU A 1 95 ? -2.402 -10.134 3.059 1.00 93.69 95 GLU A O 1
ATOM 762 N N . ARG A 1 96 ? -3.339 -9.085 1.324 1.00 93.19 96 ARG A N 1
ATOM 763 C CA . ARG A 1 96 ? -2.669 -9.888 0.294 1.00 93.19 96 ARG A CA 1
ATOM 764 C C . ARG A 1 96 ? -1.313 -9.335 -0.129 1.00 93.19 96 ARG A C 1
ATOM 766 O O . ARG A 1 96 ? -0.678 -9.920 -1.013 1.00 93.19 96 ARG A O 1
ATOM 773 N N . GLN A 1 97 ? -0.805 -8.287 0.520 1.00 92.81 97 GLN A N 1
ATOM 774 C CA . GLN A 1 97 ? 0.542 -7.771 0.263 1.00 92.81 97 GLN A CA 1
ATOM 775 C C . GLN A 1 97 ? 1.638 -8.860 0.344 1.00 92.81 97 GLN A C 1
ATOM 777 O O . GLN A 1 97 ? 2.477 -8.917 -0.558 1.00 92.81 97 GLN A O 1
ATOM 782 N N . PRO A 1 98 ? 1.644 -9.801 1.311 1.00 93.06 98 PRO A N 1
ATOM 783 C CA . PRO A 1 98 ? 2.654 -10.861 1.331 1.00 93.06 98 PRO A CA 1
ATOM 784 C C . PRO A 1 98 ? 2.571 -11.808 0.125 1.00 93.06 98 PRO A C 1
ATOM 786 O O . PRO A 1 98 ? 3.581 -12.368 -0.300 1.00 93.06 98 PRO A O 1
ATOM 789 N N . ALA A 1 99 ? 1.378 -12.026 -0.438 1.00 93.31 99 ALA A N 1
ATOM 790 C CA . ALA A 1 99 ? 1.214 -12.809 -1.664 1.00 93.31 99 ALA A CA 1
ATOM 791 C C . ALA A 1 99 ? 1.709 -12.037 -2.897 1.00 93.31 99 ALA A C 1
ATOM 793 O O . ALA A 1 99 ? 2.389 -12.619 -3.741 1.00 93.31 99 ALA A O 1
ATOM 794 N N . LEU A 1 100 ? 1.436 -10.728 -2.957 1.00 94.44 100 LEU A N 1
ATOM 795 C CA . LEU A 1 100 ? 1.985 -9.823 -3.970 1.00 94.44 100 LEU A CA 1
ATOM 796 C C . LEU A 1 100 ? 3.516 -9.878 -3.997 1.00 94.44 100 LEU A C 1
ATOM 798 O O . LEU A 1 100 ? 4.102 -10.093 -5.057 1.00 94.44 100 LEU A O 1
ATOM 802 N N . LEU A 1 101 ? 4.164 -9.718 -2.841 1.00 92.19 101 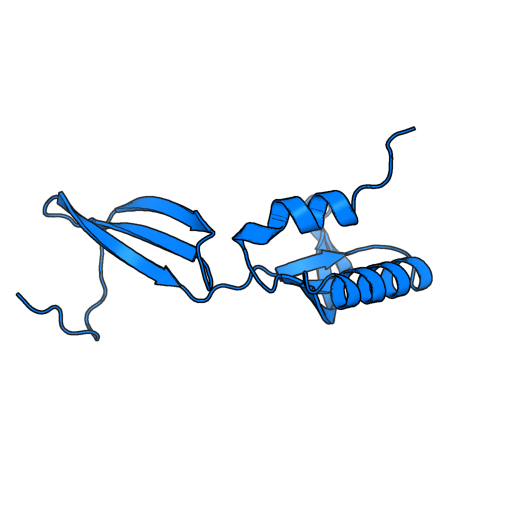LEU A N 1
ATOM 803 C CA . LEU A 1 101 ? 5.625 -9.715 -2.759 1.00 92.19 101 LEU A CA 1
ATOM 804 C C . LEU A 1 101 ? 6.220 -11.052 -3.199 1.00 92.19 101 LEU A C 1
ATOM 806 O O . LEU A 1 101 ? 7.184 -11.056 -3.958 1.00 92.19 101 LEU A O 1
ATOM 810 N N . ARG A 1 102 ? 5.621 -12.182 -2.799 1.00 92.56 102 ARG A N 1
ATOM 811 C CA . ARG A 1 102 ? 6.050 -13.517 -3.248 1.00 92.56 102 ARG A CA 1
ATOM 812 C C . ARG A 1 102 ? 5.943 -13.689 -4.762 1.00 92.56 102 ARG A C 1
ATOM 814 O O . ARG A 1 102 ? 6.860 -14.234 -5.360 1.00 92.56 102 ARG A O 1
ATOM 821 N N . LEU A 1 103 ? 4.866 -13.200 -5.381 1.00 90.88 103 LEU A N 1
ATOM 822 C CA . LEU A 1 103 ? 4.691 -13.260 -6.836 1.00 90.88 103 LEU A CA 1
ATOM 823 C C . LEU A 1 103 ? 5.736 -12.417 -7.582 1.00 90.88 103 LEU A C 1
ATOM 825 O O . LEU A 1 103 ? 6.213 -12.820 -8.637 1.00 90.88 103 LEU A O 1
ATOM 829 N N . LEU A 1 104 ? 6.075 -11.244 -7.044 1.00 89.00 104 LEU A N 1
ATOM 830 C CA . LEU A 1 104 ? 7.041 -10.319 -7.647 1.00 89.00 104 LEU A CA 1
ATOM 831 C C . LEU A 1 104 ? 8.498 -10.622 -7.271 1.00 89.00 104 LEU A C 1
ATOM 833 O O . LEU A 1 104 ? 9.410 -9.963 -7.768 1.00 89.00 104 LEU A O 1
ATOM 837 N N . SER A 1 105 ? 8.726 -11.590 -6.384 1.00 85.69 105 SER A N 1
ATOM 838 C CA . SER A 1 105 ? 10.064 -11.985 -5.965 1.00 85.69 105 SER A CA 1
ATOM 839 C C . SER A 1 105 ? 10.801 -12.609 -7.145 1.00 85.69 105 SER A C 1
ATOM 841 O O . SER A 1 105 ? 10.384 -13.634 -7.677 1.00 85.69 105 SER A O 1
ATOM 843 N N . VAL A 1 106 ? 11.931 -12.022 -7.529 1.00 67.62 106 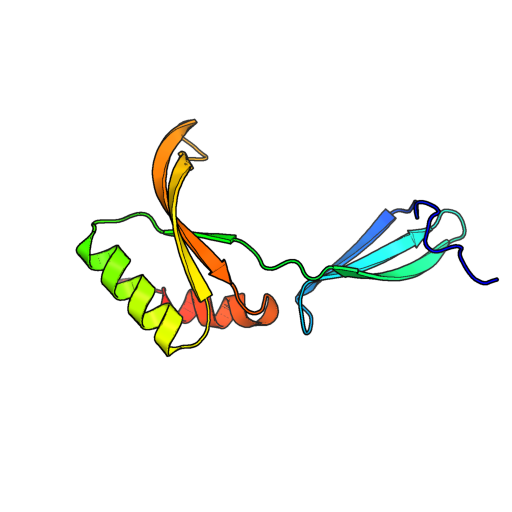VAL A N 1
ATOM 844 C CA . VAL A 1 106 ? 12.909 -12.717 -8.368 1.00 67.62 106 VAL A CA 1
ATOM 845 C C . VAL A 1 106 ? 13.717 -13.634 -7.441 1.00 67.62 106 VAL A C 1
ATOM 847 O O . VAL A 1 106 ? 14.121 -13.168 -6.369 1.00 67.62 106 VAL A O 1
ATOM 850 N N . PRO A 1 107 ? 13.956 -14.913 -7.790 1.00 56.47 107 PRO A N 1
ATOM 851 C CA . PRO A 1 107 ? 14.892 -15.749 -7.047 1.00 56.47 107 PRO A CA 1
ATOM 852 C C . PRO A 1 107 ? 16.221 -15.006 -6.910 1.00 56.47 107 PRO A C 1
ATOM 854 O O . PRO A 1 107 ? 16.761 -14.522 -7.908 1.00 56.47 107 PRO A O 1
ATOM 857 N N . ARG A 1 108 ? 16.732 -14.867 -5.683 1.00 43.38 108 ARG A N 1
ATOM 858 C CA . ARG A 1 108 ? 18.103 -14.380 -5.513 1.00 43.38 108 ARG A CA 1
ATOM 859 C C . ARG A 1 108 ? 19.047 -15.472 -6.036 1.00 43.38 108 ARG A C 1
ATOM 861 O O . ARG A 1 108 ? 18.802 -16.631 -5.696 1.00 43.38 108 ARG A O 1
ATOM 868 N N . PRO A 1 109 ? 20.031 -15.128 -6.883 1.00 46.53 109 PRO A N 1
ATOM 869 C CA . PRO A 1 109 ? 21.058 -16.073 -7.307 1.00 46.53 109 PRO A CA 1
ATOM 870 C C . PRO A 1 109 ? 21.876 -16.584 -6.117 1.00 46.53 109 PRO A C 1
ATOM 872 O O . PRO A 1 109 ? 21.964 -15.854 -5.100 1.00 46.53 109 PRO A O 1
#

Solvent-accessible surface area (backbone atoms only — not comparable to full-atom values): 6572 Å² total; per-residue (Å²): 136,84,78,62,94,85,60,87,88,67,60,45,84,72,49,74,46,60,38,96,73,10,34,36,38,32,33,32,29,94,84,71,49,78,44,84,45,77,43,76,52,51,54,72,47,76,48,72,75,56,76,67,59,52,53,50,51,48,51,52,33,47,74,69,68,42,30,46,75,75,44,80,46,76,44,67,40,87,86,81,62,45,79,41,73,28,40,36,30,31,35,74,43,47,69,46,50,69,59,50,50,62,72,70,53,70,83,79,130

Secondary structure (DSSP, 8-state):
-PPPTTSPP-EEEEEEEEETTEEEEEEEETTS-EEEEEE----EEEE-S-HHHHHHHHHHHHHTTSEEEEEEEEEE-TTT--EEEEEEEEES-GGGHHHHHHHHPPPP-

Foldseek 3Di:
DDDDPPDDADFDWPDWDFDPQAIWTWGQGPVRDIDIDGDSDFDKDWADDDPVVQVVLQVVCVVVVFKHFPAWDWDQDPPPRDTDIITIITGRGRVCVVVSCVSVDDPDD

Nearest PDB structures (foldseek):
  3nhg-assembly1_A  TM=6.145E-01  e=2.628E-01  Escherichia phage RB69
  2oyq-assembly3_C  TM=5.001E-01  e=1.674E-01  Escherichia phage RB69
  3rma-assembly3_C  TM=5.076E-01  e=1.982E-01  Escherichia phage RB69
  2p5g-assembly3_C  TM=4.999E-01  e=2.942E-01  Escherichia phage RB69
  5iqr-assembly1_8  TM=4.854E-01  e=1.275E+00  Escherichia coli K-12